Protein AF-A0A447TCE4-F1 (afdb_monomer)

Secondary structure (DSSP, 8-state):
-HHHHHHH-----TT-PPP--HHHHHHHHHHTTS---HHHHHHHHT-S--TTSHHHHHHHHHHHHHHHTT----GGGG-PPP-S-HHHHHHHHHHHHHHHHHHHTT-TTT-TTHHHHHHHHHHHHHHHHHHHHHHHHHHHHHHHHSS------------

Mean predicted aligned error: 10.13 Å

Structure (mmCIF, N/CA/C/O backbone):
data_AF-A0A447TCE4-F1
#
_entry.id   AF-A0A447TCE4-F1
#
loop_
_atom_site.group_PDB
_atom_site.id
_atom_site.type_symbol
_atom_site.label_atom_id
_atom_site.label_alt_id
_atom_site.label_comp_id
_atom_site.label_asym_id
_atom_site.label_entity_id
_atom_site.label_seq_id
_atom_site.pdbx_PDB_ins_code
_atom_site.Cartn_x
_atom_site.Cartn_y
_atom_site.Cartn_z
_atom_site.occupancy
_atom_site.B_iso_or_equiv
_atom_site.auth_seq_id
_atom_site.auth_comp_id
_atom_site.auth_asym_id
_atom_site.auth_atom_id
_atom_site.pdbx_PDB_model_num
ATOM 1 N N . MET A 1 1 ? 1.824 2.580 20.816 1.00 59.22 1 MET A N 1
ATOM 2 C CA . MET A 1 1 ? 1.222 1.346 21.379 1.00 59.22 1 MET A CA 1
ATOM 3 C C . MET A 1 1 ? 2.129 0.114 21.251 1.00 59.22 1 MET A C 1
ATOM 5 O O . MET A 1 1 ? 2.357 -0.566 22.246 1.00 59.22 1 MET A O 1
ATOM 9 N N . LEU A 1 2 ? 2.689 -0.174 20.069 1.00 62.41 2 LEU A N 1
ATOM 10 C CA . LEU A 1 2 ? 3.591 -1.322 19.846 1.00 62.41 2 LEU A CA 1
ATOM 11 C C . LEU A 1 2 ? 4.862 -1.294 20.713 1.00 62.41 2 LEU A C 1
ATOM 13 O O . LEU A 1 2 ? 5.289 -2.330 21.212 1.00 62.41 2 LEU A O 1
ATOM 17 N N . SER A 1 3 ? 5.399 -0.104 20.998 1.00 60.81 3 SER A N 1
ATOM 18 C CA . SER A 1 3 ? 6.532 0.073 21.916 1.00 60.81 3 SER A CA 1
ATOM 19 C C . SER A 1 3 ? 6.250 -0.403 23.347 1.00 60.81 3 SER A C 1
ATOM 21 O O . SER A 1 3 ? 7.174 -0.832 24.035 1.00 60.81 3 SER A O 1
ATOM 23 N N . LEU A 1 4 ? 4.993 -0.356 23.806 1.00 69.69 4 LEU A N 1
ATOM 24 C CA . LEU A 1 4 ? 4.599 -0.891 25.111 1.00 69.69 4 LEU A CA 1
ATOM 25 C C . LEU A 1 4 ? 4.512 -2.418 25.070 1.00 69.69 4 LEU A C 1
ATOM 27 O O . LEU A 1 4 ? 4.984 -3.060 26.000 1.00 69.69 4 LEU A O 1
ATOM 31 N N . PHE A 1 5 ? 3.986 -3.000 23.990 1.00 65.38 5 PHE A N 1
ATOM 32 C CA . PHE A 1 5 ? 3.921 -4.455 23.826 1.00 65.38 5 PHE A CA 1
ATOM 33 C C . PHE A 1 5 ? 5.314 -5.093 23.792 1.00 65.38 5 PHE A C 1
ATOM 35 O O . PHE A 1 5 ? 5.571 -6.013 24.561 1.00 65.38 5 PHE A O 1
ATOM 42 N N . THR A 1 6 ? 6.243 -4.558 22.993 1.00 65.25 6 THR A N 1
ATOM 43 C CA . THR A 1 6 ? 7.626 -5.067 22.921 1.00 65.25 6 THR A CA 1
ATOM 44 C C . THR A 1 6 ? 8.350 -4.995 24.267 1.00 65.25 6 THR A C 1
ATOM 46 O O . THR A 1 6 ? 9.176 -5.847 24.566 1.00 65.25 6 THR A O 1
ATOM 49 N N . LYS A 1 7 ? 8.035 -4.002 25.109 1.00 65.56 7 LYS A N 1
ATOM 50 C CA . LYS A 1 7 ? 8.642 -3.859 26.444 1.00 65.56 7 LYS A CA 1
ATOM 51 C C . LYS A 1 7 ? 8.105 -4.849 27.480 1.00 65.56 7 LYS A C 1
ATOM 53 O O . LYS A 1 7 ? 8.805 -5.122 28.446 1.00 65.56 7 LYS A O 1
ATOM 58 N N . HIS A 1 8 ? 6.882 -5.349 27.305 1.00 66.50 8 HIS A N 1
ATOM 59 C CA . HIS A 1 8 ? 6.219 -6.229 28.277 1.00 66.50 8 HIS A CA 1
ATOM 60 C C . HIS A 1 8 ? 6.055 -7.668 27.772 1.00 66.50 8 HIS A C 1
ATOM 62 O O . HIS A 1 8 ? 5.483 -8.499 28.477 1.00 66.50 8 HIS A O 1
ATOM 68 N N . ILE A 1 9 ? 6.536 -7.980 26.564 1.00 67.75 9 ILE A N 1
ATOM 69 C CA . ILE A 1 9 ? 6.505 -9.342 26.044 1.00 67.75 9 ILE A CA 1
ATOM 70 C C . ILE A 1 9 ? 7.575 -10.168 26.764 1.00 67.75 9 ILE A C 1
ATOM 72 O O . ILE A 1 9 ? 8.777 -9.962 26.614 1.00 67.75 9 ILE A O 1
ATOM 76 N N . ASN A 1 10 ? 7.117 -11.077 27.617 1.00 57.34 10 ASN A N 1
ATOM 77 C CA . ASN A 1 10 ? 7.984 -11.950 28.383 1.00 57.34 10 ASN A CA 1
ATOM 78 C C . ASN A 1 10 ? 8.282 -13.208 27.562 1.00 57.34 10 ASN A C 1
ATOM 80 O O . ASN A 1 10 ? 7.543 -14.190 27.621 1.00 57.34 10 ASN A O 1
ATOM 84 N N . VAL A 1 11 ? 9.322 -13.145 26.733 1.00 58.03 11 VAL A N 1
ATOM 85 C CA . VAL A 1 11 ? 9.770 -14.288 25.932 1.00 58.03 11 VAL A CA 1
ATOM 86 C C . VAL A 1 11 ? 10.848 -15.011 26.733 1.00 58.03 11 VAL A C 1
ATOM 88 O O . VAL A 1 11 ? 12.033 -14.735 26.600 1.00 58.03 11 VAL A O 1
ATOM 91 N N . HIS A 1 12 ? 10.431 -15.901 27.633 1.00 54.44 12 HIS A N 1
ATOM 92 C CA . HIS A 1 12 ? 11.325 -16.715 28.469 1.00 54.44 12 HIS A CA 1
ATOM 93 C C . HIS A 1 12 ? 12.070 -17.823 27.697 1.00 54.44 12 HIS A C 1
ATOM 95 O O . HIS A 1 12 ? 12.538 -18.783 28.302 1.00 54.44 12 HIS A O 1
ATOM 101 N N . ASP A 1 13 ? 12.169 -17.719 26.375 1.00 58.53 13 ASP A N 1
ATOM 102 C CA . ASP A 1 13 ? 12.652 -18.794 25.519 1.00 58.53 13 ASP A CA 1
ATOM 103 C C . ASP A 1 13 ? 13.747 -18.262 24.583 1.00 58.53 13 ASP A C 1
ATOM 105 O O . ASP A 1 13 ? 13.502 -17.387 23.748 1.00 58.53 13 ASP A O 1
ATOM 109 N N . GLU A 1 14 ? 14.973 -18.770 24.752 1.00 59.81 14 GLU A N 1
ATOM 110 C CA . GLU A 1 14 ? 16.190 -18.350 24.032 1.00 59.81 14 GLU A CA 1
ATOM 111 C C . GLU A 1 14 ? 16.092 -18.551 22.508 1.00 59.81 14 GLU A C 1
ATOM 113 O O . GLU A 1 14 ? 16.907 -18.021 21.751 1.00 59.81 14 GLU A O 1
ATOM 118 N N . PHE A 1 15 ? 15.073 -19.277 22.042 1.00 61.22 15 PHE A N 1
ATOM 119 C CA . PHE A 1 15 ? 14.826 -19.559 20.630 1.00 61.22 15 PHE A CA 1
ATOM 120 C C . PHE A 1 15 ? 13.906 -18.547 19.929 1.00 61.22 15 PHE A C 1
ATOM 122 O O . PHE A 1 15 ? 13.803 -18.573 18.701 1.00 61.22 15 PHE A O 1
ATOM 129 N N . PHE A 1 16 ? 13.263 -17.632 20.661 1.00 60.59 16 PHE A N 1
ATOM 130 C CA . PHE A 1 16 ? 12.326 -16.660 20.092 1.00 60.59 16 PHE A CA 1
ATOM 131 C C . PHE A 1 16 ? 12.863 -15.232 20.214 1.00 60.59 16 PHE A C 1
ATOM 133 O O . PHE A 1 16 ? 12.523 -14.479 21.125 1.00 60.59 16 PHE A O 1
ATOM 140 N N . LEU A 1 17 ? 13.681 -14.824 19.243 1.00 58.84 17 LEU A N 1
ATOM 141 C CA . LEU A 1 17 ? 14.034 -13.416 19.083 1.00 58.84 17 LEU A CA 1
ATOM 142 C C . LEU A 1 17 ? 12.863 -12.665 18.429 1.00 58.84 17 LEU A C 1
ATOM 144 O O . LEU A 1 17 ? 12.370 -13.108 17.386 1.00 58.84 17 LEU A O 1
ATOM 148 N N . PRO A 1 18 ? 12.426 -11.517 18.979 1.00 61.72 18 PRO A N 1
ATOM 149 C CA . PRO A 1 18 ? 11.496 -10.643 18.281 1.00 61.72 18 PRO A CA 1
ATOM 150 C C . PRO A 1 18 ? 12.078 -10.287 16.909 1.00 61.72 18 PRO A C 1
ATOM 152 O O . PRO A 1 18 ? 13.219 -9.827 16.816 1.00 61.72 18 PRO A O 1
ATOM 155 N N . ALA A 1 19 ? 11.306 -10.504 15.840 1.00 68.81 19 ALA A N 1
ATOM 156 C CA . ALA A 1 19 ? 11.665 -10.025 14.509 1.00 68.81 19 ALA A CA 1
ATOM 157 C C . ALA A 1 19 ? 11.981 -8.519 14.565 1.00 68.81 19 ALA A C 1
ATOM 159 O O . ALA A 1 19 ? 11.488 -7.815 15.443 1.00 68.81 19 ALA A O 1
ATOM 160 N N . ASN A 1 20 ? 12.794 -7.998 13.644 1.00 74.44 20 ASN A N 1
ATOM 161 C CA . ASN A 1 20 ? 13.065 -6.563 13.614 1.00 74.44 20 ASN A CA 1
ATOM 162 C C . ASN A 1 20 ? 11.756 -5.787 13.347 1.00 74.44 20 ASN A C 1
ATOM 164 O O . ASN A 1 20 ? 11.288 -5.729 12.213 1.00 74.44 20 ASN A O 1
ATOM 168 N N . LEU A 1 21 ? 11.174 -5.203 14.403 1.00 79.75 21 LEU A N 1
ATOM 169 C CA . LEU A 1 21 ? 9.901 -4.476 14.355 1.00 79.75 21 LEU A CA 1
ATOM 170 C C . LEU A 1 21 ? 10.073 -2.978 14.070 1.00 79.75 21 LEU A C 1
ATOM 172 O O . LEU A 1 21 ? 9.096 -2.246 14.175 1.00 79.75 21 LEU A O 1
ATOM 176 N N . SER A 1 22 ? 11.274 -2.492 13.743 1.00 83.06 22 SER A N 1
ATOM 177 C CA . SER A 1 22 ? 11.526 -1.046 13.595 1.00 83.06 22 SER A CA 1
ATOM 178 C C . SER A 1 22 ? 10.603 -0.383 12.565 1.00 83.06 22 SER A C 1
ATOM 180 O O . SER A 1 22 ? 9.884 0.548 12.920 1.00 83.06 22 SER A O 1
ATOM 182 N N . ASP A 1 23 ? 10.514 -0.931 11.350 1.00 83.12 23 ASP A N 1
ATOM 183 C CA . ASP A 1 23 ? 9.606 -0.426 10.306 1.00 83.12 23 ASP A CA 1
ATOM 184 C C . ASP A 1 23 ? 8.120 -0.503 10.739 1.00 83.12 23 ASP A C 1
ATOM 186 O O . ASP A 1 23 ? 7.303 0.343 10.372 1.00 83.12 23 ASP A O 1
ATOM 190 N N . GLN A 1 24 ? 7.741 -1.513 11.535 1.00 85.81 24 GLN A N 1
ATOM 191 C CA . GLN A 1 24 ? 6.377 -1.636 12.065 1.00 85.81 24 GLN A CA 1
ATOM 192 C C . GLN A 1 24 ? 6.099 -0.585 13.149 1.00 85.81 24 GLN A C 1
ATOM 194 O O . GLN A 1 24 ? 5.002 -0.028 13.203 1.00 85.81 24 GLN A O 1
ATOM 199 N N . MET A 1 25 ? 7.077 -0.318 14.016 1.00 87.06 25 MET A N 1
ATOM 200 C CA . MET A 1 25 ? 6.985 0.680 15.079 1.00 87.06 25 MET A CA 1
ATOM 201 C C . MET A 1 25 ? 6.879 2.095 14.511 1.00 87.06 25 MET A C 1
ATOM 203 O O . MET A 1 25 ? 6.053 2.857 15.001 1.00 87.06 25 MET A O 1
ATOM 207 N N . GLU A 1 26 ? 7.641 2.409 13.461 1.00 88.75 26 GLU A N 1
ATOM 208 C CA . GLU A 1 26 ? 7.585 3.695 12.752 1.00 88.75 26 GLU A CA 1
ATOM 209 C C . GLU A 1 26 ? 6.176 3.964 12.204 1.00 88.75 26 GLU A C 1
ATOM 211 O O . GLU A 1 26 ? 5.559 4.981 12.520 1.00 88.75 26 GLU A O 1
ATOM 216 N N . LYS A 1 27 ? 5.599 2.994 11.480 1.00 91.81 27 LYS A N 1
ATOM 217 C CA . LYS A 1 27 ? 4.209 3.088 11.004 1.00 91.81 27 LYS A CA 1
ATOM 218 C C . LYS A 1 27 ? 3.228 3.249 12.160 1.00 91.81 27 LYS A C 1
ATOM 220 O O . LYS A 1 27 ? 2.298 4.044 12.081 1.00 91.81 27 LYS A O 1
ATOM 225 N N . ALA A 1 28 ? 3.404 2.465 13.221 1.00 90.50 28 ALA A N 1
ATOM 226 C CA . ALA A 1 28 ? 2.490 2.458 14.354 1.00 90.50 28 ALA A CA 1
ATOM 227 C C . ALA A 1 28 ? 2.459 3.788 15.109 1.00 90.50 28 ALA A C 1
ATOM 229 O O . ALA A 1 28 ? 1.390 4.185 15.560 1.00 90.50 28 ALA A O 1
ATOM 230 N N . GLU A 1 29 ? 3.598 4.470 15.233 1.00 91.19 29 GLU A N 1
ATOM 231 C CA . GLU A 1 29 ? 3.679 5.780 15.880 1.00 91.19 29 GLU A CA 1
ATOM 232 C C . GLU A 1 29 ? 2.804 6.813 15.167 1.00 91.19 29 GLU A C 1
ATOM 234 O O . GLU A 1 29 ? 2.015 7.503 15.812 1.00 91.19 29 GLU A O 1
ATOM 239 N N . TRP A 1 30 ? 2.862 6.857 13.835 1.00 93.31 30 TRP A N 1
ATOM 240 C CA . TRP A 1 30 ? 2.002 7.741 13.052 1.00 93.31 30 TRP A CA 1
ATOM 241 C C .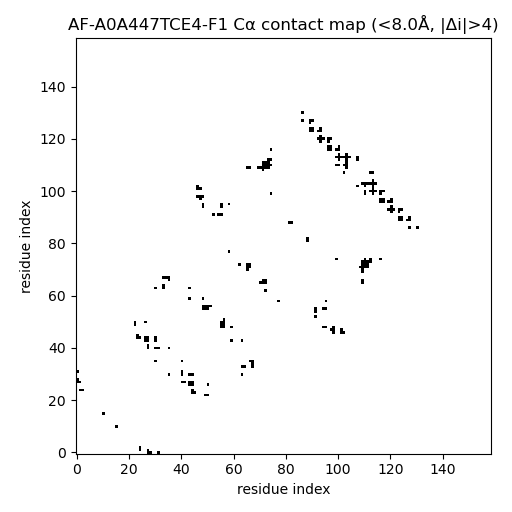 TRP A 1 30 ? 0.529 7.291 13.067 1.00 93.31 30 TRP A C 1
ATOM 243 O O . TRP A 1 30 ? -0.373 8.102 13.279 1.00 93.31 30 TRP A O 1
ATOM 253 N N . LEU A 1 31 ? 0.264 5.988 12.915 1.00 94.88 31 LEU A N 1
ATOM 254 C CA . LEU A 1 31 ? -1.097 5.427 12.923 1.00 94.88 31 LEU A CA 1
ATOM 255 C C . LEU A 1 31 ? -1.825 5.631 14.261 1.00 94.88 31 LEU A C 1
ATOM 257 O O . LEU A 1 31 ? -3.054 5.729 14.275 1.00 94.88 31 LEU A O 1
ATOM 261 N N . ASP A 1 32 ? -1.093 5.691 15.376 1.00 93.62 32 ASP A N 1
ATOM 262 C CA . ASP A 1 32 ? -1.638 5.953 16.713 1.00 93.62 32 ASP A CA 1
ATOM 263 C C . ASP A 1 32 ? -2.274 7.357 16.821 1.00 93.62 32 ASP A C 1
ATOM 265 O O . ASP A 1 32 ? -3.146 7.557 17.667 1.00 93.62 32 ASP A O 1
ATOM 269 N N . ALA A 1 33 ? -1.906 8.307 15.949 1.00 93.81 33 ALA A N 1
ATOM 270 C CA . ALA A 1 33 ? -2.493 9.650 15.906 1.00 93.81 33 ALA A CA 1
ATOM 271 C C . ALA A 1 33 ? -3.844 9.718 15.163 1.00 93.81 33 ALA A C 1
ATOM 273 O O . ALA A 1 33 ? -4.561 10.715 15.274 1.00 93.81 33 ALA A O 1
ATOM 274 N N . LEU A 1 34 ? -4.211 8.678 14.407 1.00 94.94 34 LEU A N 1
ATOM 275 C CA . LEU A 1 34 ? -5.459 8.640 13.645 1.00 94.94 34 LEU A CA 1
ATOM 276 C C . LEU A 1 34 ? -6.616 8.020 14.448 1.00 94.94 34 LEU A C 1
ATOM 278 O O . LEU A 1 34 ? -6.405 7.076 15.220 1.00 94.94 34 LEU A O 1
ATOM 282 N N . PRO A 1 35 ? -7.874 8.451 14.205 1.00 96.19 35 PRO A N 1
ATOM 283 C CA . PRO A 1 35 ? -9.066 7.878 14.831 1.00 96.19 35 PRO A CA 1
ATOM 284 C C . PRO A 1 35 ? -9.456 6.529 14.194 1.00 96.19 35 PRO A C 1
ATOM 286 O O . PRO A 1 35 ? -10.560 6.344 13.692 1.00 96.19 35 PRO A O 1
ATOM 289 N N . LEU A 1 36 ? -8.525 5.576 14.190 1.00 95.38 36 LEU A N 1
ATOM 290 C CA . LEU A 1 36 ? -8.706 4.215 13.685 1.00 95.38 36 LEU A CA 1
ATOM 291 C C . LEU A 1 36 ? -9.122 3.251 14.805 1.00 95.38 36 LEU A C 1
ATOM 293 O O . LEU A 1 36 ? -8.885 3.493 15.993 1.00 95.38 36 LEU A O 1
ATOM 297 N N . SER A 1 37 ? -9.702 2.108 14.440 1.00 95.06 37 SER A N 1
ATOM 298 C CA . SER A 1 37 ? -9.831 0.996 15.384 1.00 95.06 37 SER A CA 1
ATOM 299 C C . SER A 1 37 ? -8.453 0.392 15.688 1.00 95.06 37 SER A C 1
ATOM 301 O O . SER A 1 37 ? -7.498 0.547 14.923 1.00 95.06 37 SER A O 1
ATOM 303 N N . LEU A 1 38 ? -8.334 -0.334 16.803 1.00 92.75 38 LEU A N 1
ATOM 304 C CA . LEU A 1 38 ? -7.093 -1.047 17.116 1.00 92.75 38 LEU A CA 1
ATOM 305 C C . LEU A 1 38 ? -6.737 -2.080 16.033 1.00 92.75 38 LEU A C 1
ATOM 307 O O . LEU A 1 38 ? -5.577 -2.182 15.638 1.00 92.75 38 LEU A O 1
ATOM 311 N N . ALA A 1 39 ? -7.737 -2.810 15.535 1.00 94.25 39 ALA A N 1
ATOM 312 C CA . ALA A 1 39 ? -7.556 -3.799 14.478 1.00 94.25 39 ALA A CA 1
ATOM 313 C C . ALA A 1 39 ? -7.042 -3.159 13.177 1.00 94.25 39 ALA A C 1
ATOM 315 O O . ALA A 1 39 ? -6.155 -3.715 12.524 1.00 94.25 39 ALA A O 1
ATOM 316 N N . ASP A 1 40 ? -7.536 -1.966 12.834 1.00 95.94 40 ASP A N 1
ATOM 317 C CA . ASP A 1 40 ? -7.089 -1.246 11.643 1.00 95.94 40 ASP A CA 1
ATOM 318 C C . ASP A 1 40 ? -5.652 -0.745 11.800 1.00 95.94 40 ASP A C 1
ATOM 320 O O . ASP A 1 40 ? -4.833 -0.995 10.916 1.00 95.94 40 ASP A O 1
ATOM 324 N N . ARG A 1 41 ? -5.304 -0.118 12.937 1.00 95.25 41 ARG A N 1
ATOM 325 C CA . ARG A 1 41 ? -3.916 0.305 13.214 1.00 95.25 41 ARG A CA 1
ATOM 326 C C . ARG A 1 41 ? -2.946 -0.867 13.119 1.00 95.25 41 ARG A C 1
ATOM 328 O O . ARG A 1 41 ? -1.904 -0.760 12.476 1.00 95.25 41 ARG A O 1
ATOM 335 N N . TYR A 1 42 ? -3.307 -2.000 13.719 1.00 93.38 42 TYR A N 1
ATOM 336 C CA . TYR A 1 42 ? -2.496 -3.209 13.643 1.00 93.38 42 TYR A CA 1
ATOM 337 C C . TYR A 1 42 ? -2.334 -3.684 12.193 1.00 93.38 42 TYR A C 1
ATOM 339 O O . TYR A 1 42 ? -1.212 -3.919 11.747 1.00 93.38 42 TYR A O 1
ATOM 347 N N . THR A 1 43 ? -3.423 -3.734 11.425 1.00 95.81 43 THR A N 1
ATOM 348 C CA . THR A 1 43 ? -3.385 -4.164 10.021 1.00 95.81 43 THR A CA 1
ATOM 349 C C . THR A 1 43 ? -2.523 -3.246 9.153 1.00 95.81 43 THR A C 1
ATOM 351 O O . THR A 1 43 ? -1.692 -3.741 8.395 1.00 95.81 43 THR A O 1
ATOM 354 N N . PHE A 1 44 ? -2.648 -1.922 9.289 1.00 96.38 44 PHE A N 1
ATOM 355 C CA . PHE A 1 44 ? -1.800 -0.975 8.557 1.00 96.38 44 PHE A CA 1
ATOM 356 C C . PHE A 1 44 ? -0.328 -1.065 8.968 1.00 96.38 44 PHE A C 1
ATOM 358 O O . PHE A 1 44 ? 0.542 -0.980 8.103 1.00 96.38 44 PHE A O 1
ATOM 365 N N . SER A 1 45 ? -0.028 -1.312 10.249 1.00 94.88 45 SER A N 1
ATOM 366 C CA . SER A 1 45 ? 1.357 -1.502 10.707 1.00 94.88 45 SER A CA 1
ATOM 367 C C . SER A 1 45 ? 2.039 -2.701 10.030 1.00 94.88 45 SER A C 1
ATOM 369 O O . SER A 1 45 ? 3.242 -2.672 9.779 1.00 94.88 45 SER A O 1
ATOM 371 N N . LEU A 1 46 ? 1.258 -3.727 9.671 1.00 94.25 46 LEU A N 1
ATOM 372 C CA . LEU A 1 46 ? 1.716 -4.929 8.971 1.00 94.25 46 LEU A CA 1
ATOM 373 C C . LEU A 1 46 ? 1.745 -4.789 7.442 1.00 94.25 46 LEU A C 1
ATOM 375 O O . LEU A 1 46 ? 2.238 -5.692 6.766 1.00 94.25 46 LEU A O 1
ATOM 379 N N . CYS A 1 47 ? 1.213 -3.699 6.883 1.00 95.75 47 CYS A N 1
ATOM 380 C CA . CYS A 1 47 ? 1.149 -3.511 5.437 1.00 95.75 47 CYS A CA 1
ATOM 381 C C . CYS A 1 47 ? 2.568 -3.554 4.830 1.00 95.75 47 CYS A C 1
ATOM 383 O O . CYS A 1 47 ? 3.446 -2.822 5.315 1.00 95.75 47 CYS A O 1
ATOM 385 N N . PRO A 1 48 ? 2.824 -4.377 3.789 1.00 93.69 48 PRO A N 1
ATOM 386 C CA . PRO A 1 48 ? 4.152 -4.596 3.211 1.00 93.69 48 PRO A CA 1
ATOM 387 C C . PRO A 1 48 ? 4.571 -3.439 2.289 1.00 93.69 48 PRO A C 1
ATOM 389 O O . PRO A 1 48 ? 4.820 -3.611 1.100 1.00 93.69 48 PRO A O 1
ATOM 392 N N . ILE A 1 49 ? 4.635 -2.237 2.851 1.00 92.94 49 ILE A N 1
ATOM 393 C CA . ILE A 1 49 ? 4.998 -0.996 2.171 1.00 92.94 49 ILE A CA 1
ATOM 394 C C . ILE A 1 49 ? 6.172 -0.329 2.891 1.00 92.94 49 ILE A C 1
ATOM 396 O O . ILE A 1 49 ? 6.271 -0.402 4.117 1.00 92.94 49 ILE A O 1
ATOM 400 N N . SER A 1 50 ? 7.083 0.294 2.145 1.00 91.25 50 SER A N 1
ATOM 401 C CA . SER A 1 50 ? 8.224 1.005 2.729 1.00 91.25 50 SER A CA 1
ATOM 402 C C . SER A 1 50 ? 7.874 2.471 2.964 1.00 91.25 50 SER A C 1
ATOM 404 O O . SER A 1 50 ? 7.505 3.158 2.018 1.00 91.25 50 SER A O 1
ATOM 406 N N . THR A 1 51 ? 8.048 2.960 4.193 1.00 91.12 51 THR A N 1
ATOM 407 C CA . THR A 1 51 ? 7.915 4.388 4.546 1.00 91.12 51 THR A CA 1
ATOM 408 C C . THR A 1 51 ? 9.127 5.217 4.113 1.00 91.12 51 THR A C 1
ATOM 410 O O . THR A 1 51 ? 9.068 6.433 4.060 1.00 91.12 51 THR A O 1
ATOM 413 N N . LYS A 1 52 ? 10.227 4.571 3.704 1.00 91.00 52 LYS A N 1
ATOM 414 C CA . LYS A 1 52 ? 11.456 5.248 3.249 1.00 91.00 52 LYS A CA 1
ATOM 415 C C . LYS A 1 52 ? 11.324 5.854 1.847 1.00 91.00 52 LYS A C 1
ATOM 417 O O . LYS A 1 52 ? 12.185 6.624 1.430 1.00 91.00 52 LYS A O 1
ATOM 422 N N . ILE A 1 53 ? 10.291 5.465 1.097 1.00 90.62 53 ILE A N 1
ATOM 423 C CA . ILE A 1 53 ? 10.008 5.967 -0.250 1.00 90.62 53 ILE A CA 1
ATOM 424 C C . ILE A 1 53 ? 8.825 6.938 -0.139 1.00 90.62 53 ILE A C 1
ATOM 426 O O . ILE A 1 53 ? 7.711 6.471 0.100 1.00 90.62 53 ILE A O 1
ATOM 430 N N . PRO A 1 54 ? 9.008 8.253 -0.377 1.00 90.81 54 PRO A N 1
ATOM 431 C CA . PRO A 1 54 ? 7.963 9.254 -0.133 1.00 90.81 54 PRO A CA 1
ATOM 432 C C . PRO A 1 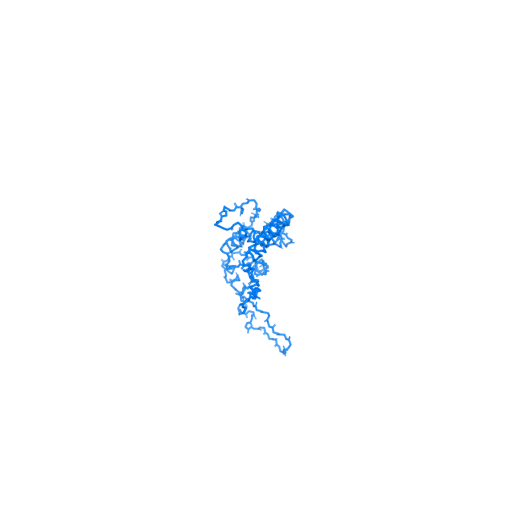54 ? 6.640 8.981 -0.859 1.00 90.81 54 PRO A C 1
ATOM 434 O O . PRO A 1 54 ? 5.567 9.215 -0.318 1.00 90.81 54 PRO A O 1
ATOM 437 N N . MET A 1 55 ? 6.694 8.447 -2.084 1.00 90.00 55 MET A N 1
ATOM 438 C CA . MET A 1 55 ? 5.488 8.067 -2.832 1.00 90.00 55 MET A CA 1
ATOM 439 C C . MET A 1 55 ? 4.675 6.986 -2.106 1.00 90.00 55 MET A C 1
ATOM 441 O O . MET A 1 55 ? 3.449 7.047 -2.077 1.00 90.00 55 MET A O 1
ATOM 445 N N . LEU A 1 56 ? 5.361 5.998 -1.532 1.00 93.06 56 LEU A N 1
ATOM 446 C CA . LEU A 1 56 ? 4.747 4.873 -0.836 1.00 93.06 56 LEU A CA 1
ATOM 447 C C . LEU A 1 56 ? 4.260 5.267 0.559 1.00 93.06 56 LEU A C 1
ATOM 449 O O . LEU A 1 56 ? 3.180 4.854 0.971 1.00 93.06 56 LEU A O 1
ATOM 453 N N . GLU A 1 57 ? 5.037 6.089 1.259 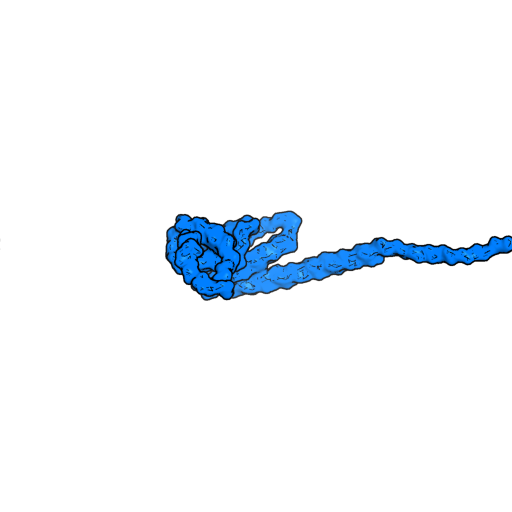1.00 93.62 57 GLU A N 1
ATOM 454 C CA . GLU A 1 57 ? 4.658 6.667 2.545 1.00 93.62 57 GLU A CA 1
ATOM 455 C C . GLU A 1 57 ? 3.382 7.510 2.416 1.00 93.62 57 GLU A C 1
ATOM 457 O O . GLU A 1 57 ? 2.404 7.259 3.118 1.00 93.62 57 GLU A O 1
ATOM 462 N N . ASN A 1 58 ? 3.343 8.433 1.448 1.00 92.69 58 ASN A N 1
ATOM 463 C CA . ASN A 1 58 ? 2.163 9.257 1.184 1.00 92.69 58 ASN A CA 1
ATOM 464 C C . ASN A 1 58 ? 0.938 8.405 0.838 1.00 92.69 58 ASN A C 1
ATOM 466 O O . ASN A 1 58 ? -0.150 8.668 1.343 1.00 92.69 58 ASN A O 1
ATOM 470 N N . ALA A 1 59 ? 1.111 7.353 0.030 1.00 94.00 59 ALA A N 1
ATOM 471 C CA . ALA A 1 59 ? 0.023 6.432 -0.280 1.00 94.00 59 ALA A CA 1
ATOM 472 C C . ALA A 1 59 ? -0.510 5.740 0.987 1.00 94.00 59 ALA A C 1
ATOM 474 O O . ALA A 1 59 ? -1.720 5.727 1.208 1.00 94.00 59 ALA A O 1
ATOM 475 N N . LEU A 1 60 ? 0.373 5.225 1.854 1.00 95.38 60 LEU A N 1
ATOM 476 C CA . LEU A 1 60 ? -0.022 4.619 3.129 1.00 95.38 60 LEU A CA 1
ATOM 477 C C . LEU A 1 60 ? -0.786 5.610 4.017 1.00 95.38 60 LEU A C 1
ATOM 479 O O . LEU A 1 60 ? -1.803 5.239 4.608 1.00 95.38 60 LEU A O 1
ATOM 483 N N . HIS A 1 61 ? -0.311 6.853 4.101 1.00 95.00 61 HIS A N 1
ATOM 484 C CA . HIS A 1 61 ? -0.959 7.893 4.890 1.00 95.00 61 HIS A CA 1
ATOM 485 C C . HIS A 1 61 ? -2.355 8.217 4.355 1.00 95.00 61 HIS A C 1
ATOM 487 O O . HIS A 1 61 ? -3.332 8.159 5.106 1.00 95.00 61 HIS A O 1
ATOM 493 N N . ASP A 1 62 ? -2.477 8.446 3.048 1.00 94.81 62 ASP A N 1
ATOM 494 C CA . ASP A 1 62 ? -3.757 8.710 2.392 1.00 94.81 62 ASP A CA 1
ATOM 495 C C . ASP A 1 62 ? -4.753 7.565 2.624 1.00 94.81 62 ASP A C 1
ATOM 497 O O . ASP A 1 62 ? -5.923 7.798 2.937 1.00 94.81 62 ASP A O 1
ATOM 501 N N . TRP A 1 63 ? -4.302 6.313 2.515 1.00 96.44 63 TRP A N 1
ATOM 502 C CA . TRP A 1 63 ? -5.121 5.121 2.752 1.00 96.44 63 TRP A CA 1
ATOM 503 C C . TRP A 1 63 ? -5.645 5.038 4.180 1.00 96.44 63 TRP A C 1
ATOM 505 O O . TRP A 1 63 ? -6.838 4.804 4.398 1.00 96.44 63 TRP A O 1
ATOM 515 N N . ALA A 1 64 ? -4.761 5.247 5.152 1.00 96.88 64 ALA A N 1
ATOM 516 C CA . ALA A 1 64 ? -5.119 5.232 6.559 1.00 96.88 64 ALA A CA 1
ATOM 517 C C . ALA A 1 64 ? -6.079 6.381 6.907 1.00 96.88 64 ALA A C 1
ATOM 519 O O . ALA A 1 64 ? -7.043 6.168 7.644 1.00 96.88 64 ALA A O 1
ATOM 520 N N . GLU A 1 65 ? -5.894 7.569 6.322 1.00 96.44 65 GLU A N 1
ATOM 521 C CA . GLU A 1 65 ? -6.828 8.686 6.479 1.00 96.44 65 GLU A CA 1
ATOM 522 C C . GLU A 1 65 ? -8.212 8.398 5.884 1.00 96.44 65 GLU A C 1
ATOM 524 O O . GLU A 1 65 ? -9.225 8.727 6.509 1.00 96.44 65 GLU A O 1
ATOM 529 N N . GLN A 1 66 ? -8.293 7.805 4.684 1.00 96.25 66 GLN A N 1
ATOM 530 C CA . GLN A 1 66 ? -9.590 7.430 4.104 1.00 96.25 66 GLN A CA 1
ATOM 531 C C . GLN A 1 66 ? -10.302 6.415 4.998 1.00 96.25 66 GLN A C 1
ATOM 533 O O . GLN A 1 66 ? -11.480 6.607 5.309 1.00 96.25 66 GLN A O 1
ATOM 538 N N . ARG A 1 67 ? -9.580 5.399 5.495 1.00 97.00 67 ARG A N 1
ATOM 539 C CA . ARG A 1 67 ? -10.132 4.422 6.443 1.00 97.00 67 ARG A CA 1
ATOM 540 C C . ARG A 1 67 ? -10.629 5.092 7.720 1.00 97.00 67 ARG A C 1
ATOM 542 O O . ARG A 1 67 ? -11.746 4.815 8.147 1.00 97.00 67 ARG A O 1
ATOM 549 N N . ALA A 1 68 ? -9.843 5.998 8.298 1.00 97.06 68 ALA A N 1
ATOM 550 C CA . ALA A 1 68 ? -10.207 6.733 9.509 1.00 97.06 68 ALA A CA 1
ATOM 551 C C . ALA A 1 68 ? -11.471 7.590 9.318 1.00 97.06 68 ALA A C 1
ATOM 553 O O . ALA A 1 68 ? -12.245 7.785 10.250 1.00 97.06 68 ALA A O 1
ATOM 554 N N . ARG A 1 69 ? -11.710 8.073 8.093 1.00 96.38 69 ARG A N 1
ATOM 555 C CA . ARG A 1 69 ? -12.920 8.814 7.706 1.00 96.38 69 ARG A CA 1
ATOM 556 C C . ARG A 1 69 ? -14.085 7.910 7.276 1.00 96.38 69 ARG A C 1
ATOM 558 O O . ARG A 1 69 ? -15.123 8.440 6.886 1.00 96.38 69 ARG A O 1
ATOM 565 N N . GLY A 1 70 ? -13.922 6.585 7.294 1.00 95.75 70 GLY A N 1
ATOM 566 C CA . GLY A 1 70 ? -14.926 5.630 6.812 1.00 95.75 70 GLY A CA 1
ATOM 567 C C . GLY A 1 70 ? -15.185 5.718 5.303 1.00 95.75 70 GLY A C 1
ATOM 568 O O . GLY A 1 70 ? -16.288 5.422 4.852 1.00 95.75 70 GLY A O 1
ATOM 569 N N . LYS A 1 71 ? -14.202 6.177 4.522 1.00 95.56 71 LYS A N 1
ATOM 570 C CA . 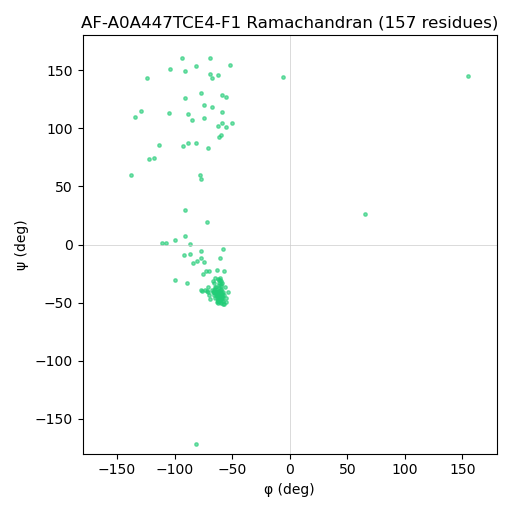LYS A 1 71 ? -14.306 6.373 3.070 1.00 95.56 71 LYS A CA 1
ATOM 571 C C . LYS A 1 71 ? -13.584 5.269 2.308 1.00 95.56 71 LYS A C 1
ATOM 573 O O . LYS A 1 71 ? -12.571 4.749 2.770 1.00 95.56 71 LYS A O 1
ATOM 578 N N . ALA A 1 72 ? -14.069 4.974 1.105 1.00 94.69 72 ALA A N 1
ATOM 579 C CA . ALA A 1 72 ? -13.339 4.152 0.150 1.00 94.69 72 ALA A CA 1
ATOM 580 C C . ALA A 1 72 ? -12.104 4.897 -0.390 1.00 94.69 72 ALA A C 1
ATOM 582 O O . ALA A 1 72 ? -12.117 6.117 -0.582 1.00 94.69 72 ALA A O 1
ATOM 583 N N . ALA A 1 73 ? -11.049 4.142 -0.675 1.00 94.06 73 ALA A N 1
ATOM 584 C CA . ALA A 1 73 ? -9.784 4.598 -1.228 1.00 94.06 73 ALA A CA 1
ATOM 585 C C . ALA A 1 73 ? -9.549 3.942 -2.603 1.00 94.06 73 ALA A C 1
ATOM 587 O O . ALA A 1 73 ? -8.742 3.021 -2.699 1.00 94.06 73 ALA A O 1
ATOM 588 N N . PRO A 1 74 ? -10.248 4.365 -3.674 1.00 90.50 74 PRO A N 1
ATOM 589 C CA . PRO A 1 74 ? -10.094 3.767 -4.999 1.00 90.50 74 PRO A CA 1
ATOM 590 C C . PRO A 1 74 ? -8.713 4.055 -5.607 1.00 90.50 74 PRO A C 1
ATOM 592 O O . PRO A 1 74 ? -8.167 5.155 -5.462 1.00 90.50 74 PRO A O 1
ATOM 595 N N . LEU A 1 75 ? -8.166 3.078 -6.328 1.00 86.19 75 LEU A N 1
ATOM 596 C CA . LEU A 1 75 ? -6.786 3.060 -6.822 1.00 86.19 75 LEU A CA 1
ATOM 597 C C . LEU A 1 75 ? -6.503 4.135 -7.887 1.00 86.19 75 LEU A C 1
ATOM 599 O O . LEU A 1 75 ? -5.406 4.689 -7.946 1.00 86.19 75 LEU A O 1
ATOM 603 N N . LEU A 1 76 ? -7.507 4.488 -8.698 1.00 68.38 76 LEU A N 1
ATOM 604 C CA . LEU A 1 76 ? -7.399 5.471 -9.791 1.00 68.38 76 LEU A CA 1
ATOM 605 C C . LEU A 1 76 ? -6.914 6.861 -9.343 1.00 68.38 76 LEU A C 1
ATOM 607 O O . LEU A 1 76 ? -6.371 7.609 -10.152 1.00 68.38 76 LEU A O 1
ATOM 611 N N . ARG A 1 77 ? -7.067 7.215 -8.061 1.00 59.12 77 ARG A N 1
ATOM 612 C CA . ARG A 1 77 ? -6.626 8.517 -7.533 1.00 59.12 77 ARG A CA 1
ATOM 613 C C . ARG A 1 77 ? -5.113 8.618 -7.295 1.00 59.12 77 ARG A C 1
ATOM 615 O O . ARG A 1 77 ? -4.652 9.701 -6.955 1.00 59.12 77 ARG A O 1
ATOM 622 N N . MET A 1 78 ? -4.351 7.533 -7.464 1.00 57.50 78 MET A N 1
ATOM 623 C CA . MET A 1 78 ? -2.959 7.433 -6.986 1.00 57.50 78 MET A CA 1
ATOM 624 C C . MET A 1 78 ? -1.891 7.479 -8.084 1.00 57.50 78 MET A C 1
ATOM 626 O O . MET A 1 78 ? -0.702 7.385 -7.786 1.00 57.50 78 MET A O 1
ATOM 630 N N . MET A 1 79 ? -2.272 7.636 -9.355 1.00 57.22 79 MET A N 1
ATOM 631 C CA . MET A 1 79 ? -1.308 7.682 -10.460 1.00 57.22 79 MET A CA 1
ATOM 632 C C . MET A 1 79 ? -0.680 9.079 -10.593 1.00 57.22 79 MET A C 1
ATOM 634 O O . MET A 1 79 ? -1.176 9.936 -11.320 1.00 57.22 79 MET A O 1
ATOM 638 N N . GLY A 1 80 ? 0.408 9.323 -9.858 1.00 55.47 80 GLY A N 1
ATOM 639 C CA . GLY A 1 80 ? 1.227 10.536 -9.968 1.00 55.47 80 GLY A CA 1
ATOM 640 C C . GLY A 1 80 ? 2.228 10.488 -11.130 1.00 55.47 80 GLY A C 1
ATOM 641 O O . GLY A 1 80 ? 2.666 9.417 -11.546 1.00 55.47 80 GLY A O 1
ATOM 642 N N . THR A 1 81 ? 2.616 11.656 -11.651 1.00 50.19 81 THR A N 1
ATOM 643 C CA . THR A 1 81 ? 3.553 11.814 -12.777 1.00 50.19 81 THR A CA 1
ATOM 644 C C . THR A 1 81 ? 5.001 11.538 -12.355 1.00 50.19 81 THR A C 1
ATOM 646 O O . THR A 1 81 ? 5.528 12.213 -11.470 1.00 50.19 81 THR A O 1
ATOM 649 N N . GLY A 1 82 ? 5.640 10.551 -12.990 1.00 49.66 82 GLY A N 1
ATOM 650 C CA . GLY A 1 82 ? 6.976 10.058 -12.643 1.00 49.66 82 GLY A CA 1
ATOM 651 C C . GLY A 1 82 ? 8.116 11.080 -12.774 1.00 49.66 82 GLY A C 1
ATOM 652 O O . GLY A 1 82 ? 8.124 11.938 -13.656 1.00 49.66 82 GLY A O 1
ATOM 653 N N . GLY A 1 83 ? 9.098 10.958 -11.874 1.00 55.03 83 GLY A N 1
ATOM 654 C CA . GLY A 1 83 ? 10.367 11.692 -11.895 1.00 55.03 83 GLY A CA 1
ATOM 655 C C . GLY A 1 83 ? 11.417 11.089 -12.845 1.00 55.03 83 GLY A C 1
ATOM 656 O O . GLY A 1 83 ? 11.143 10.170 -13.606 1.00 55.03 83 GLY A O 1
ATOM 657 N N . ARG A 1 84 ? 12.655 11.604 -12.778 1.00 59.84 84 ARG A N 1
ATOM 658 C CA . ARG A 1 84 ? 13.750 11.445 -13.769 1.00 59.84 84 ARG A CA 1
ATOM 659 C C . ARG A 1 84 ? 14.217 10.005 -14.114 1.00 59.84 84 ARG A C 1
ATOM 661 O O . ARG A 1 84 ? 15.071 9.882 -14.987 1.00 59.84 84 ARG A O 1
ATOM 668 N N . ASN A 1 85 ? 13.709 8.938 -13.479 1.00 84.75 85 ASN A N 1
ATOM 669 C CA . ASN A 1 85 ? 14.068 7.539 -13.777 1.00 84.75 85 ASN A CA 1
ATOM 670 C C . ASN A 1 85 ? 12.820 6.637 -13.864 1.00 84.75 85 ASN A C 1
ATOM 672 O O . ASN A 1 85 ? 12.197 6.326 -12.850 1.00 84.75 85 ASN A O 1
ATOM 676 N N . GLU A 1 86 ? 12.498 6.194 -15.081 1.00 87.50 86 GLU A N 1
ATOM 677 C CA . GLU A 1 86 ? 11.341 5.345 -15.388 1.00 87.50 86 GLU A CA 1
ATOM 678 C C . GLU A 1 86 ? 11.378 3.993 -14.662 1.00 87.50 86 GLU A C 1
ATOM 680 O O . GLU A 1 86 ? 10.355 3.555 -14.142 1.00 87.50 86 GLU A O 1
ATOM 685 N N . LEU A 1 87 ? 12.546 3.347 -14.575 1.00 90.81 87 LEU A N 1
ATOM 686 C CA . LEU A 1 87 ? 12.671 2.029 -13.945 1.00 90.81 87 LEU A CA 1
ATOM 687 C C . LEU A 1 87 ? 12.356 2.096 -12.446 1.00 90.81 87 LEU A C 1
ATOM 689 O O . LEU A 1 87 ? 11.567 1.299 -11.952 1.00 90.81 87 LEU A O 1
ATOM 693 N N . GLN A 1 88 ? 12.909 3.094 -11.749 1.00 90.38 88 GLN A N 1
ATOM 694 C CA . GLN A 1 88 ? 12.638 3.310 -10.324 1.00 90.38 88 GLN A CA 1
ATOM 695 C C . GLN A 1 88 ? 11.152 3.591 -10.077 1.00 90.38 88 GLN A C 1
ATOM 697 O O . GLN A 1 88 ? 10.554 3.042 -9.157 1.00 90.38 88 GLN A O 1
ATOM 702 N N . TYR A 1 89 ? 10.543 4.422 -10.928 1.00 90.25 89 TYR A N 1
ATOM 703 C CA . TYR A 1 89 ? 9.119 4.725 -10.833 1.00 90.25 89 TYR A CA 1
ATOM 704 C C . TYR A 1 89 ? 8.250 3.473 -11.012 1.00 90.25 89 TYR A C 1
ATOM 706 O O . TYR A 1 89 ? 7.288 3.285 -10.267 1.00 90.25 89 TYR A O 1
ATOM 714 N N . LEU A 1 90 ? 8.591 2.599 -11.964 1.00 92.06 90 LEU A N 1
ATOM 715 C CA . LEU A 1 90 ? 7.881 1.335 -12.161 1.00 92.06 90 LEU A CA 1
ATOM 716 C C . LEU A 1 90 ? 8.061 0.397 -10.965 1.00 92.06 90 LEU A C 1
ATOM 718 O O . LEU A 1 90 ? 7.081 -0.179 -10.502 1.00 92.06 90 LEU A O 1
ATOM 722 N N . GLU A 1 91 ? 9.274 0.273 -10.423 1.00 93.44 91 GLU A N 1
ATOM 723 C CA . GLU A 1 91 ? 9.531 -0.532 -9.222 1.00 93.44 91 GLU A CA 1
ATOM 724 C C . GLU A 1 91 ? 8.702 -0.057 -8.028 1.00 93.44 91 GLU A C 1
ATOM 726 O O . GLU A 1 91 ? 8.093 -0.866 -7.325 1.00 93.44 91 GLU A O 1
ATOM 731 N N . ASP A 1 92 ? 8.648 1.252 -7.804 1.00 93.25 92 ASP A N 1
ATOM 732 C CA . ASP A 1 92 ? 7.886 1.812 -6.695 1.00 93.25 92 ASP A CA 1
ATOM 733 C C . ASP A 1 92 ? 6.377 1.692 -6.945 1.00 93.25 92 ASP A C 1
ATOM 735 O O . ASP A 1 92 ? 5.633 1.357 -6.027 1.00 93.25 92 ASP A O 1
ATOM 739 N N . SER A 1 93 ? 5.917 1.846 -8.189 1.00 93.12 93 SER A N 1
ATOM 740 C CA . SER A 1 93 ? 4.512 1.611 -8.554 1.00 93.12 93 SER A CA 1
ATOM 741 C C . SER A 1 93 ? 4.112 0.149 -8.331 1.00 93.12 93 SER A C 1
ATOM 743 O O . SER A 1 93 ? 3.051 -0.125 -7.778 1.00 93.12 93 SER A O 1
ATOM 745 N N . CYS A 1 94 ? 4.987 -0.801 -8.672 1.00 95.06 94 CYS A N 1
ATOM 746 C CA . CYS A 1 94 ? 4.761 -2.225 -8.431 1.00 95.06 94 CYS A CA 1
ATOM 747 C C . CYS A 1 94 ? 4.597 -2.528 -6.931 1.00 95.06 94 CYS A C 1
ATOM 749 O O . CYS A 1 94 ? 3.642 -3.199 -6.534 1.00 95.06 94 CYS A O 1
ATOM 751 N N . LYS A 1 95 ? 5.467 -1.962 -6.078 1.00 95.38 95 LYS A N 1
ATOM 752 C CA . LYS A 1 95 ? 5.352 -2.074 -4.610 1.00 95.38 95 LYS A CA 1
ATOM 753 C C . LYS A 1 95 ? 4.048 -1.462 -4.093 1.00 95.38 95 LYS A C 1
ATOM 755 O O . LYS A 1 95 ? 3.411 -2.048 -3.219 1.00 95.38 95 LYS A O 1
ATOM 760 N N . LEU A 1 96 ? 3.641 -0.311 -4.636 1.00 95.69 96 LEU A N 1
ATOM 761 C CA . LEU A 1 96 ? 2.378 0.346 -4.289 1.00 95.69 96 LEU A CA 1
ATOM 762 C C . LEU A 1 96 ? 1.184 -0.561 -4.603 1.00 95.69 96 LEU A C 1
ATOM 764 O O . LEU A 1 96 ? 0.344 -0.781 -3.733 1.00 95.69 96 LEU A O 1
ATOM 768 N N . TYR A 1 97 ? 1.127 -1.126 -5.811 1.00 96.62 97 TYR A N 1
ATOM 769 C CA . TYR A 1 97 ? 0.045 -2.023 -6.221 1.00 96.62 97 TYR A CA 1
ATOM 770 C C . TYR A 1 97 ? -0.005 -3.301 -5.381 1.00 96.62 97 TYR A C 1
ATOM 772 O O . TYR A 1 97 ? -1.086 -3.715 -4.961 1.00 96.62 97 TYR A O 1
ATOM 780 N N . ALA A 1 98 ? 1.151 -3.888 -5.064 1.00 97.19 98 ALA A N 1
ATOM 781 C CA . ALA A 1 98 ? 1.232 -5.051 -4.184 1.00 97.19 98 ALA A CA 1
ATOM 782 C C . ALA A 1 98 ? 0.674 -4.751 -2.780 1.00 97.19 98 ALA A C 1
ATOM 784 O O . ALA A 1 98 ? -0.125 -5.523 -2.244 1.00 97.19 98 ALA A O 1
ATOM 785 N N . ALA A 1 99 ? 1.051 -3.608 -2.197 1.00 97.31 99 ALA A N 1
ATOM 786 C CA . ALA A 1 99 ? 0.556 -3.172 -0.894 1.00 97.31 99 ALA A CA 1
ATOM 787 C C . ALA A 1 99 ? -0.953 -2.872 -0.916 1.00 97.31 99 ALA A C 1
ATOM 789 O O . ALA A 1 99 ? -1.676 -3.278 -0.003 1.00 97.31 99 ALA A O 1
ATOM 790 N N . TYR A 1 100 ? -1.446 -2.228 -1.978 1.00 97.75 100 TYR A N 1
ATOM 791 C CA . TYR A 1 100 ? -2.874 -1.968 -2.153 1.00 97.75 100 TYR A CA 1
ATOM 792 C C . TYR A 1 100 ? -3.673 -3.274 -2.249 1.00 97.75 100 TYR A C 1
ATOM 794 O O . TYR A 1 100 ? -4.655 -3.445 -1.531 1.00 97.75 100 TYR A O 1
ATOM 802 N N . ALA A 1 101 ? -3.240 -4.229 -3.079 1.00 97.62 101 ALA A N 1
ATOM 803 C CA . ALA A 1 101 ? -3.899 -5.530 -3.206 1.00 97.62 101 ALA A CA 1
ATOM 804 C C . ALA A 1 101 ? -3.924 -6.293 -1.867 1.00 97.62 101 ALA A C 1
ATOM 806 O O . ALA A 1 101 ? -4.935 -6.898 -1.503 1.00 97.62 101 ALA A O 1
ATOM 807 N N . TRP A 1 102 ? -2.840 -6.209 -1.086 1.00 98.00 102 TRP A N 1
ATOM 808 C CA . TRP A 1 102 ? -2.758 -6.803 0.251 1.00 98.00 102 TRP A CA 1
ATOM 809 C C . TRP A 1 102 ? -3.793 -6.221 1.229 1.00 98.00 102 TRP A C 1
ATOM 811 O O . TRP A 1 102 ? -4.347 -6.966 2.048 1.00 98.00 102 TRP A O 1
ATOM 821 N N . LEU A 1 10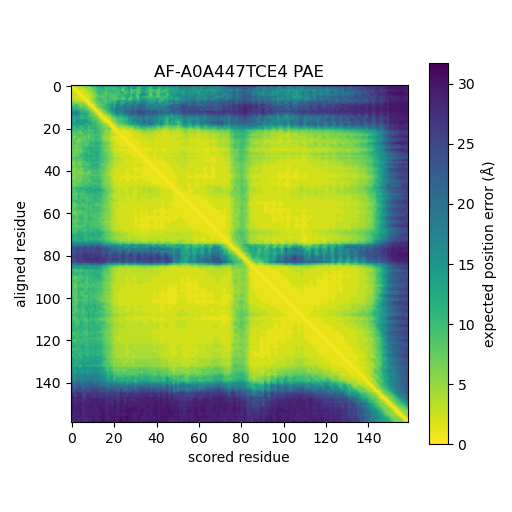3 ? -4.066 -4.913 1.138 1.00 97.94 103 LEU A N 1
ATOM 822 C CA . LEU A 1 103 ? -5.127 -4.240 1.894 1.00 97.94 103 LEU A CA 1
ATOM 823 C C . LEU A 1 103 ? -6.520 -4.579 1.347 1.00 97.94 103 LEU A C 1
ATOM 825 O O . LEU A 1 103 ? -7.417 -4.842 2.144 1.00 97.94 103 LEU A O 1
ATOM 829 N N . GLY A 1 104 ? -6.683 -4.673 0.023 1.00 97.50 104 GLY A N 1
ATOM 830 C CA . GLY A 1 104 ? -7.914 -5.116 -0.647 1.00 97.50 104 GLY A CA 1
ATOM 831 C C . GLY A 1 104 ? -8.417 -6.469 -0.154 1.00 97.50 104 GLY A C 1
ATOM 832 O O . GLY A 1 104 ? -9.599 -6.624 0.134 1.00 97.50 104 GLY A O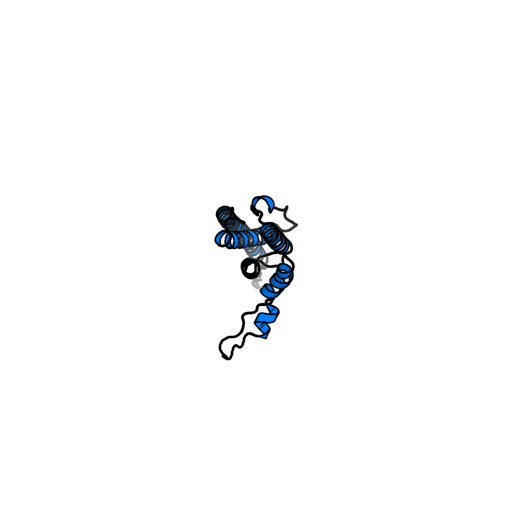 1
ATOM 833 N N . TYR A 1 105 ? -7.507 -7.421 0.069 1.00 97.19 105 TYR A N 1
ATOM 834 C CA . TYR A 1 105 ? -7.853 -8.727 0.638 1.00 97.19 105 TYR A CA 1
ATOM 835 C C . TYR A 1 105 ? -8.389 -8.655 2.083 1.00 97.19 105 TYR A C 1
ATOM 837 O O . TYR A 1 105 ? -9.159 -9.513 2.506 1.00 97.19 105 TYR A O 1
ATOM 845 N N . ARG A 1 106 ? -7.977 -7.653 2.871 1.00 96.81 106 ARG A N 1
ATOM 846 C CA . ARG A 1 106 ? -8.311 -7.538 4.308 1.00 96.81 106 ARG A CA 1
ATOM 847 C C . ARG A 1 106 ? -9.452 -6.573 4.595 1.00 96.81 106 ARG A C 1
ATOM 849 O O . ARG A 1 106 ? -10.151 -6.730 5.591 1.00 96.81 106 ARG A O 1
ATOM 856 N N . MET A 1 107 ? -9.598 -5.547 3.769 1.00 96.69 107 MET A N 1
ATOM 857 C CA . MET A 1 107 ? -10.526 -4.438 3.965 1.00 96.69 107 MET A CA 1
ATOM 858 C C . MET A 1 107 ? -11.208 -4.069 2.633 1.00 96.69 107 MET A C 1
ATOM 860 O O . MET A 1 107 ? -11.075 -2.926 2.189 1.00 96.69 107 MET A O 1
ATOM 864 N N . PRO A 1 108 ? -11.945 -4.998 1.994 1.00 96.25 108 PRO A N 1
ATOM 865 C CA . PRO A 1 108 ? -12.495 -4.799 0.647 1.00 96.25 108 PRO A CA 1
ATOM 866 C C . PRO A 1 108 ? -13.438 -3.589 0.546 1.00 96.25 108 PRO A C 1
ATOM 868 O O . PRO A 1 108 ? -13.414 -2.879 -0.451 1.00 96.25 108 PRO A O 1
ATOM 871 N N . GLU A 1 109 ? -14.183 -3.272 1.610 1.00 94.56 109 GLU A N 1
ATOM 872 C CA . GLU A 1 109 ? -15.048 -2.080 1.667 1.00 94.56 109 GLU A CA 1
ATOM 873 C C . GLU A 1 109 ? -14.269 -0.759 1.527 1.00 94.56 109 GLU A C 1
ATOM 875 O O . GLU A 1 109 ? -14.752 0.218 0.959 1.00 94.56 109 GLU A O 1
ATOM 880 N N . THR A 1 110 ? -13.046 -0.705 2.064 1.00 96.62 110 THR A N 1
ATOM 881 C CA . THR A 1 110 ? -12.184 0.483 1.970 1.00 96.62 110 THR A CA 1
ATOM 882 C C . THR A 1 110 ? -11.322 0.446 0.713 1.00 96.62 110 THR A C 1
ATOM 884 O O . THR A 1 110 ? -11.061 1.496 0.133 1.00 96.62 110 THR A O 1
ATOM 887 N N . PHE A 1 111 ? -10.907 -0.739 0.271 1.00 97.50 111 PHE A N 1
ATOM 888 C CA . PHE A 1 111 ? -10.011 -0.946 -0.866 1.00 97.50 111 PHE A CA 1
ATOM 889 C C . PHE A 1 111 ? -10.689 -1.840 -1.915 1.00 97.50 111 PHE A C 1
ATOM 891 O O . PHE A 1 111 ? -10.326 -3.012 -2.048 1.00 97.50 111 PHE A O 1
ATOM 898 N N . PRO A 1 112 ? -11.678 -1.308 -2.656 1.00 96.81 112 PRO A N 1
ATOM 899 C CA . PRO A 1 112 ? -12.493 -2.109 -3.571 1.00 96.81 112 PRO A CA 1
ATOM 900 C C . PRO A 1 112 ? -11.715 -2.594 -4.802 1.00 96.81 112 PRO A C 1
ATOM 902 O O . PRO A 1 112 ? -12.060 -3.609 -5.398 1.00 96.81 112 PRO A O 1
ATOM 905 N N . ASP A 1 113 ? -10.627 -1.913 -5.167 1.00 96.62 113 ASP A N 1
ATOM 906 C CA . ASP A 1 113 ? -9.902 -2.142 -6.420 1.00 96.62 113 ASP A CA 1
ATOM 907 C C . ASP A 1 113 ? -8.768 -3.181 -6.288 1.00 96.62 113 ASP A C 1
ATOM 909 O O . ASP A 1 113 ? -7.741 -3.089 -6.964 1.00 96.62 113 ASP A O 1
ATOM 913 N N . GLY A 1 114 ? -8.908 -4.157 -5.383 1.00 96.06 114 GLY A N 1
ATOM 914 C CA . GLY A 1 114 ? -7.853 -5.131 -5.071 1.00 96.06 114 GLY A CA 1
ATOM 915 C C . GLY A 1 114 ? -7.420 -5.978 -6.276 1.00 96.06 114 GLY A C 1
ATOM 916 O O . GLY A 1 114 ? -6.224 -6.138 -6.523 1.00 96.06 114 GLY A O 1
ATOM 917 N N . GLU A 1 115 ? -8.377 -6.464 -7.071 1.00 95.88 115 GLU A N 1
ATOM 918 C CA . GLU A 1 115 ? -8.102 -7.230 -8.297 1.00 95.88 115 GLU A CA 1
ATOM 919 C C . GLU A 1 115 ? -7.420 -6.367 -9.367 1.00 95.88 115 GLU A C 1
ATOM 921 O O . GLU A 1 115 ? -6.455 -6.792 -10.005 1.00 95.88 115 GLU A O 1
ATOM 926 N N . MET A 1 116 ? -7.867 -5.115 -9.523 1.00 95.56 116 MET A N 1
ATOM 927 C CA . MET A 1 116 ? -7.239 -4.167 -10.443 1.00 95.56 116 MET A CA 1
ATOM 928 C C . MET A 1 116 ? -5.793 -3.870 -10.033 1.00 95.56 116 MET A C 1
ATOM 930 O O . MET A 1 116 ? -4.909 -3.854 -10.890 1.00 95.56 116 MET A O 1
ATOM 934 N N . ALA A 1 117 ? -5.527 -3.699 -8.736 1.00 96.44 117 ALA A N 1
ATOM 935 C CA . ALA A 1 117 ? -4.170 -3.540 -8.227 1.00 96.44 117 ALA A CA 1
ATOM 936 C C . ALA A 1 117 ? -3.300 -4.765 -8.539 1.00 96.44 117 ALA A C 1
ATOM 938 O O . ALA A 1 117 ? -2.161 -4.609 -8.974 1.00 96.44 117 ALA A O 1
ATOM 939 N N . GLN A 1 118 ? -3.834 -5.981 -8.401 1.00 96.62 118 GLN A N 1
ATOM 940 C CA . GLN A 1 118 ? -3.101 -7.197 -8.754 1.00 96.62 118 GLN A CA 1
ATOM 941 C C . GLN A 1 118 ? -2.750 -7.249 -10.251 1.00 96.62 118 GLN A C 1
ATOM 943 O O . GLN A 1 118 ? -1.610 -7.557 -10.600 1.00 96.62 118 GLN A O 1
ATOM 948 N N . MET A 1 119 ? -3.685 -6.898 -11.139 1.00 96.81 119 MET A N 1
ATOM 949 C CA . MET A 1 119 ? -3.418 -6.833 -12.583 1.00 96.81 119 MET A CA 1
ATOM 950 C C . MET A 1 119 ? -2.354 -5.780 -12.923 1.00 96.81 119 MET A C 1
ATOM 952 O O . MET A 1 119 ? -1.424 -6.050 -13.687 1.00 96.81 119 MET A O 1
ATOM 956 N N . LEU A 1 120 ? -2.449 -4.591 -12.321 1.00 95.44 120 LEU A N 1
ATOM 957 C CA . LEU A 1 120 ? -1.474 -3.519 -12.523 1.00 95.44 120 LEU A CA 1
ATOM 958 C C . LEU A 1 120 ? -0.086 -3.908 -12.007 1.00 95.44 120 LEU A C 1
ATOM 960 O O . LEU A 1 120 ? 0.901 -3.667 -12.703 1.00 95.44 120 LEU A O 1
ATOM 964 N N . MET A 1 121 ? -0.003 -4.574 -10.853 1.00 95.25 121 MET A N 1
ATOM 965 C CA . MET A 1 121 ? 1.241 -5.124 -10.309 1.00 95.25 121 MET A CA 1
ATOM 966 C C . MET A 1 121 ? 1.919 -6.065 -11.313 1.00 95.25 121 MET A C 1
ATOM 968 O O . MET A 1 121 ? 3.099 -5.883 -11.611 1.00 95.25 121 MET A O 1
ATOM 972 N N . LEU A 1 122 ? 1.175 -7.022 -11.880 1.00 96.75 122 LEU A N 1
ATOM 973 C CA . LEU A 1 122 ? 1.706 -7.975 -12.862 1.00 96.75 122 LEU A CA 1
ATOM 974 C C . LEU A 1 122 ? 2.207 -7.265 -14.127 1.00 96.75 122 LEU A C 1
ATOM 976 O O . LEU A 1 122 ? 3.367 -7.430 -14.499 1.00 96.75 122 LEU A O 1
ATOM 980 N N . SER A 1 123 ? 1.385 -6.394 -14.721 1.00 95.44 123 SER A N 1
ATOM 981 C CA . SER A 1 123 ? 1.775 -5.635 -15.921 1.00 95.44 123 SER A CA 1
ATOM 982 C C . SER A 1 123 ? 3.004 -4.740 -15.694 1.00 95.44 123 SER A C 1
ATOM 984 O O . SER A 1 123 ? 3.861 -4.589 -16.566 1.00 95.44 123 SER A O 1
ATOM 986 N N . THR A 1 124 ? 3.128 -4.163 -14.494 1.00 93.69 124 THR A N 1
ATOM 987 C CA . THR A 1 124 ? 4.270 -3.322 -14.123 1.00 93.69 124 THR A CA 1
ATOM 988 C C . THR A 1 124 ? 5.528 -4.169 -13.949 1.00 93.69 124 THR A C 1
ATOM 990 O O . THR A 1 124 ? 6.591 -3.775 -14.425 1.00 93.69 124 THR A O 1
ATOM 993 N N . SER A 1 125 ? 5.407 -5.350 -13.333 1.00 95.31 125 SER A N 1
ATOM 994 C CA . SER A 1 125 ? 6.505 -6.313 -13.193 1.00 95.31 125 SER A CA 1
ATOM 995 C C . SER A 1 125 ? 7.063 -6.738 -14.552 1.00 95.31 125 SER A C 1
ATOM 997 O O . SER A 1 125 ? 8.270 -6.669 -14.768 1.00 95.31 125 SER A O 1
ATOM 999 N N . GLU A 1 126 ? 6.194 -7.089 -15.501 1.00 97.00 126 GLU A N 1
ATOM 1000 C CA . GLU A 1 126 ? 6.602 -7.465 -16.862 1.00 97.00 126 GLU A CA 1
ATOM 1001 C C . GLU A 1 126 ? 7.363 -6.332 -17.570 1.00 97.00 126 GLU A C 1
ATOM 1003 O O . GLU A 1 126 ? 8.366 -6.560 -18.254 1.00 97.00 126 GLU A O 1
ATOM 1008 N N . ARG A 1 127 ? 6.929 -5.080 -17.374 1.00 94.00 127 ARG A N 1
ATOM 1009 C CA . ARG A 1 127 ? 7.611 -3.906 -17.935 1.00 94.00 127 ARG A CA 1
ATOM 1010 C C . ARG A 1 127 ? 8.992 -3.682 -17.316 1.00 94.00 127 ARG A C 1
ATOM 1012 O O . ARG A 1 127 ? 9.930 -3.362 -18.049 1.00 94.00 127 ARG A O 1
ATOM 1019 N N . ILE A 1 128 ? 9.131 -3.857 -15.999 1.00 94.31 128 ILE A N 1
ATOM 1020 C CA . ILE A 1 128 ? 10.425 -3.794 -15.294 1.00 94.31 128 ILE A CA 1
ATOM 1021 C C . ILE A 1 128 ? 11.386 -4.830 -15.885 1.00 94.31 128 ILE A C 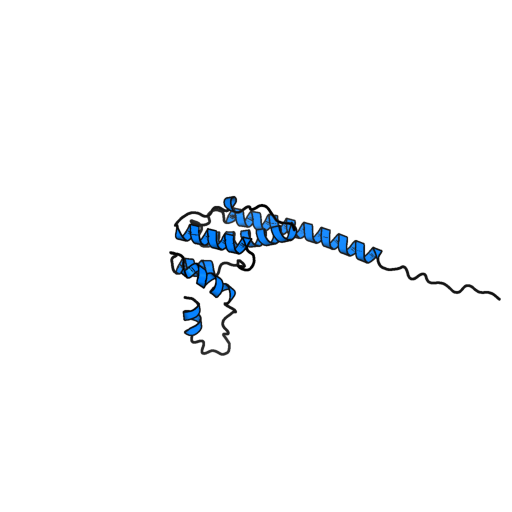1
ATOM 1023 O O . ILE A 1 128 ? 12.508 -4.481 -16.262 1.00 94.31 128 ILE A O 1
ATOM 1027 N N . ASP A 1 129 ? 10.931 -6.074 -16.043 1.00 95.75 129 ASP A N 1
ATOM 1028 C CA . ASP A 1 129 ? 11.743 -7.157 -16.597 1.00 95.75 129 ASP A CA 1
ATOM 1029 C C . ASP A 1 129 ? 12.222 -6.841 -18.019 1.00 95.75 129 ASP A C 1
ATOM 1031 O O . ASP A 1 129 ? 13.408 -7.004 -18.330 1.00 95.75 129 ASP A O 1
ATOM 1035 N N . GLY A 1 130 ? 11.340 -6.310 -18.872 1.00 95.00 130 GLY A N 1
ATOM 1036 C CA . GLY A 1 130 ? 11.698 -5.868 -20.221 1.00 95.00 130 GLY A CA 1
ATOM 1037 C C . GLY A 1 130 ? 12.790 -4.791 -20.228 1.00 95.00 130 GLY A C 1
ATOM 1038 O O . GLY A 1 130 ? 13.778 -4.903 -20.962 1.00 95.00 130 GLY A O 1
ATOM 1039 N N . LEU A 1 131 ? 12.670 -3.771 -19.372 1.00 92.12 131 LEU A N 1
ATOM 1040 C CA . LEU A 1 131 ? 13.674 -2.706 -19.253 1.00 92.12 131 LEU A CA 1
ATOM 1041 C C . LEU A 1 131 ? 15.024 -3.235 -18.746 1.00 92.12 131 LEU A C 1
ATOM 1043 O O . LEU A 1 131 ? 16.079 -2.867 -19.278 1.00 92.12 131 LEU A O 1
ATOM 1047 N N . LEU A 1 132 ? 15.009 -4.132 -17.757 1.00 93.44 132 LEU A N 1
ATOM 1048 C CA . LEU A 1 132 ? 16.217 -4.761 -17.224 1.00 93.44 132 LEU A CA 1
ATOM 1049 C C . LEU A 1 132 ? 16.922 -5.627 -18.274 1.00 93.44 132 LEU A C 1
ATOM 1051 O O . LEU A 1 132 ? 18.150 -5.578 -18.388 1.00 93.44 132 LEU A O 1
ATOM 1055 N N . GLN A 1 133 ? 16.175 -6.386 -19.081 1.00 94.19 133 GLN A N 1
ATOM 1056 C CA . GLN A 1 133 ? 16.738 -7.184 -20.175 1.00 94.19 133 GLN A CA 1
ATOM 1057 C C . GLN A 1 133 ? 17.461 -6.308 -21.206 1.00 94.19 133 GLN A C 1
ATOM 1059 O O . GLN A 1 133 ? 18.606 -6.604 -21.568 1.00 94.19 133 GLN A O 1
ATOM 1064 N N . VAL A 1 134 ? 16.842 -5.199 -21.627 1.00 91.56 134 VAL A N 1
ATOM 1065 C CA . VAL A 1 134 ? 17.448 -4.237 -22.564 1.00 91.56 134 VAL A CA 1
ATOM 1066 C C . VAL A 1 134 ? 18.723 -3.629 -21.974 1.00 91.56 134 VAL A C 1
ATOM 1068 O O . VAL A 1 134 ? 19.773 -3.637 -22.627 1.00 91.56 134 VAL A O 1
ATOM 1071 N N . GLN A 1 135 ? 18.675 -3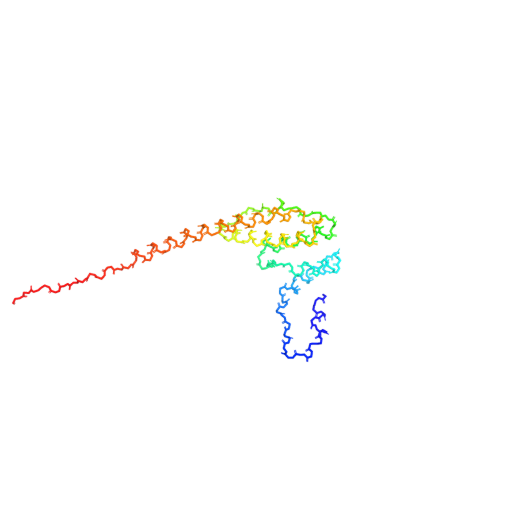.166 -20.721 1.00 89.44 135 GLN A N 1
ATOM 1072 C CA . GLN A 1 135 ? 19.832 -2.565 -20.053 1.00 89.44 135 GLN A CA 1
ATOM 1073 C C . GLN A 1 135 ? 20.993 -3.569 -19.907 1.00 89.44 135 GLN A C 1
ATOM 1075 O O . GLN A 1 135 ? 22.160 -3.234 -20.143 1.00 89.44 135 GLN A O 1
ATOM 1080 N N . ASN A 1 136 ? 20.690 -4.823 -19.568 1.00 91.25 136 ASN A N 1
ATOM 1081 C CA . ASN A 1 136 ? 21.682 -5.890 -19.432 1.00 91.25 136 ASN A CA 1
ATOM 1082 C C . ASN A 1 136 ? 22.312 -6.280 -20.778 1.00 91.25 136 ASN A C 1
ATOM 1084 O O . ASN A 1 136 ? 23.527 -6.501 -20.851 1.00 91.25 136 ASN A O 1
ATOM 1088 N N . ALA A 1 137 ? 21.524 -6.325 -21.856 1.00 90.81 137 ALA A N 1
ATOM 1089 C CA . ALA A 1 137 ? 22.026 -6.589 -23.203 1.00 90.81 137 ALA A CA 1
ATOM 1090 C C . ALA A 1 137 ? 22.998 -5.492 -23.677 1.00 90.81 137 ALA A C 1
ATOM 1092 O O . ALA A 1 137 ? 24.076 -5.794 -24.200 1.00 90.81 137 ALA A O 1
ATOM 1093 N N . GLN A 1 138 ? 22.668 -4.221 -23.424 1.00 88.19 138 GLN A N 1
ATOM 1094 C CA . GLN A 1 138 ? 23.533 -3.082 -23.747 1.00 88.19 138 GLN A CA 1
ATOM 1095 C C . GLN A 1 138 ? 24.854 -3.118 -22.961 1.00 88.19 138 GLN A C 1
ATOM 1097 O O . GLN A 1 138 ? 25.927 -2.997 -23.560 1.00 88.19 138 GLN A O 1
ATOM 1102 N N . LYS A 1 139 ? 24.808 -3.385 -21.645 1.00 86.38 139 LYS A N 1
ATOM 1103 C CA . LYS A 1 139 ? 26.011 -3.546 -20.801 1.00 86.38 139 LYS A CA 1
ATOM 1104 C C . LYS A 1 139 ? 26.930 -4.670 -21.303 1.00 86.38 139 LYS A C 1
ATOM 1106 O O . LYS A 1 139 ? 28.151 -4.506 -21.335 1.00 86.38 139 LYS A O 1
ATOM 1111 N N . ARG A 1 140 ? 26.363 -5.804 -21.738 1.00 83.00 140 ARG A N 1
ATOM 1112 C CA . ARG A 1 140 ? 27.126 -6.932 -22.311 1.00 83.00 140 ARG A CA 1
ATOM 1113 C C . ARG A 1 140 ? 27.812 -6.568 -23.631 1.00 83.00 140 ARG A C 1
ATOM 1115 O O . ARG A 1 140 ? 28.971 -6.934 -23.826 1.00 83.00 140 ARG A O 1
ATOM 1122 N N . LYS A 1 141 ? 27.132 -5.832 -24.518 1.00 77.88 141 LYS A N 1
ATOM 1123 C CA . LYS A 1 141 ? 27.708 -5.364 -25.792 1.00 77.88 141 LYS A CA 1
ATOM 1124 C C . LYS A 1 141 ? 28.851 -4.366 -25.567 1.00 77.88 141 LYS A C 1
ATOM 1126 O O . LYS A 1 141 ? 29.872 -4.471 -26.239 1.00 77.88 141 LYS A O 1
ATOM 1131 N N . GLY A 1 142 ? 28.720 -3.476 -24.579 1.00 74.25 142 GLY A N 1
ATOM 1132 C CA . GLY A 1 142 ? 29.779 -2.541 -24.181 1.00 74.25 142 GLY A CA 1
ATOM 1133 C C . GLY A 1 142 ? 31.064 -3.235 -23.709 1.00 74.25 142 GLY A C 1
ATOM 1134 O O . GLY A 1 142 ? 32.143 -2.889 -24.178 1.00 74.25 142 GLY A O 1
ATOM 1135 N N . ARG A 1 143 ? 30.960 -4.279 -22.867 1.00 68.62 143 ARG A N 1
ATOM 1136 C CA . ARG A 1 143 ? 32.132 -5.045 -22.378 1.00 68.62 143 ARG A CA 1
ATOM 1137 C C . ARG A 1 143 ? 32.866 -5.825 -23.471 1.00 68.62 143 ARG A C 1
ATOM 1139 O O . ARG A 1 143 ? 34.082 -5.948 -23.395 1.00 68.62 143 ARG A O 1
ATOM 1146 N N . ARG A 1 144 ? 32.156 -6.332 -24.486 1.00 60.97 144 ARG A N 1
ATOM 1147 C CA . ARG A 1 144 ? 32.782 -7.017 -25.636 1.00 60.97 144 ARG A CA 1
ATOM 1148 C C . ARG A 1 144 ? 33.512 -6.064 -26.589 1.00 60.97 144 ARG A C 1
ATOM 1150 O O . ARG A 1 144 ? 34.396 -6.510 -27.305 1.00 60.97 144 ARG A O 1
ATOM 1157 N N . GLY A 1 145 ? 33.159 -4.777 -26.608 1.00 58.41 145 GLY A N 1
ATOM 1158 C CA . GLY A 1 145 ? 33.842 -3.765 -27.425 1.00 58.41 145 GLY A CA 1
ATOM 1159 C C . GLY A 1 145 ? 35.105 -3.176 -26.786 1.00 58.41 145 GLY A C 1
ATOM 1160 O O . GLY A 1 145 ? 35.895 -2.549 -27.483 1.00 58.41 145 GLY A O 1
ATOM 1161 N N . SER A 1 146 ? 35.303 -3.366 -25.477 1.00 58.00 146 SER A N 1
ATOM 1162 C CA . SER A 1 146 ? 36.402 -2.769 -24.701 1.00 58.00 146 SER A CA 1
ATOM 1163 C C . SER A 1 146 ? 37.594 -3.701 -24.450 1.00 58.00 146 SER A C 1
ATOM 1165 O O . SER A 1 146 ? 38.509 -3.321 -23.726 1.00 58.00 146 SER A O 1
ATOM 1167 N N . GLU A 1 147 ? 37.600 -4.917 -24.998 1.00 51.19 147 GLU A N 1
ATOM 1168 C CA . GLU A 1 147 ? 38.736 -5.836 -24.880 1.00 51.19 147 GLU A CA 1
ATOM 1169 C C . GLU A 1 147 ? 39.759 -5.498 -25.984 1.00 51.19 147 GLU A C 1
ATOM 1171 O O . GLU A 1 147 ? 39.478 -5.734 -27.163 1.00 51.19 147 GLU A O 1
ATOM 1176 N N . PRO A 1 148 ? 40.924 -4.889 -25.672 1.00 53.00 148 PRO A N 1
ATOM 1177 C CA . PRO A 1 148 ? 41.899 -4.581 -26.702 1.00 53.00 148 PRO A CA 1
ATOM 1178 C C . PRO A 1 148 ? 42.440 -5.906 -27.228 1.00 53.00 148 PRO A C 1
ATOM 1180 O O . PRO A 1 148 ? 43.045 -6.682 -26.485 1.00 53.00 148 PRO A O 1
ATOM 1183 N N . ALA A 1 149 ? 42.220 -6.159 -28.519 1.00 57.16 149 ALA A N 1
ATOM 1184 C CA . ALA A 1 149 ? 42.864 -7.242 -29.239 1.00 57.16 149 ALA A CA 1
ATOM 1185 C C . ALA A 1 149 ? 44.370 -7.146 -28.971 1.00 57.16 149 ALA A C 1
ATOM 1187 O O . ALA A 1 149 ? 45.046 -6.252 -29.489 1.00 57.16 149 ALA A O 1
ATOM 1188 N N . ARG A 1 150 ? 44.895 -8.039 -28.122 1.00 57.66 150 ARG A N 1
ATOM 1189 C CA . ARG A 1 150 ? 46.334 -8.228 -27.952 1.00 57.66 150 ARG A CA 1
ATOM 1190 C C . ARG A 1 150 ? 46.868 -8.622 -29.325 1.00 57.66 150 ARG A C 1
ATOM 1192 O O . ARG A 1 150 ? 46.807 -9.785 -29.713 1.00 57.66 150 ARG A O 1
ATOM 1199 N N . ARG A 1 151 ? 47.337 -7.626 -30.083 1.00 53.78 151 ARG A N 1
ATOM 1200 C CA . ARG A 1 151 ? 48.137 -7.803 -31.292 1.00 53.78 151 ARG A CA 1
ATOM 1201 C C . ARG A 1 151 ? 49.340 -8.641 -30.882 1.00 53.78 151 ARG A C 1
ATOM 1203 O O . ARG A 1 151 ? 50.280 -8.130 -30.280 1.00 53.78 151 ARG A O 1
ATOM 1210 N N . GLY A 1 152 ? 49.281 -9.933 -31.186 1.00 50.8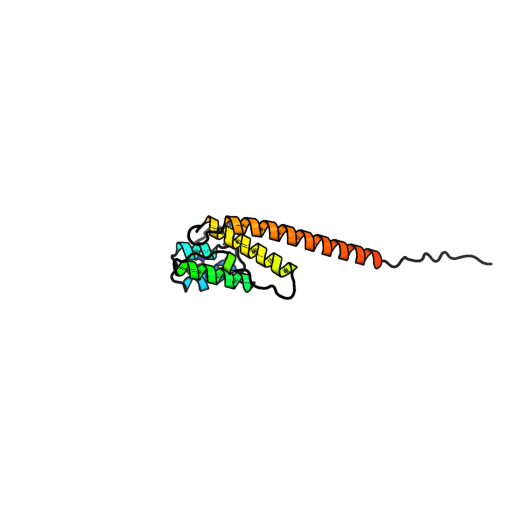4 152 GLY A N 1
ATOM 1211 C CA . GLY A 1 152 ? 50.446 -10.799 -31.221 1.00 50.84 152 GLY A CA 1
ATOM 1212 C C . GLY A 1 152 ? 51.396 -10.261 -32.281 1.00 50.84 152 GLY A C 1
ATOM 1213 O O . GLY A 1 152 ? 51.254 -10.564 -33.463 1.00 50.84 152 GLY A O 1
ATOM 1214 N N . GLY A 1 153 ? 52.332 -9.411 -31.861 1.00 50.47 153 GLY A N 1
ATOM 1215 C CA . GLY A 1 153 ? 53.486 -9.019 -32.656 1.00 50.47 153 GLY A CA 1
ATOM 1216 C C . GLY A 1 153 ? 54.429 -10.208 -32.755 1.00 50.47 153 GLY A C 1
ATOM 1217 O O . GLY A 1 153 ? 55.358 -10.332 -31.964 1.00 50.47 153 GLY A O 1
ATOM 1218 N N . GLY A 1 154 ? 54.147 -11.114 -33.693 1.00 48.41 154 GLY A N 1
ATOM 1219 C CA . GLY A 1 154 ? 55.062 -12.179 -34.077 1.00 48.41 154 GLY A CA 1
ATOM 1220 C C . GLY A 1 154 ? 56.367 -11.570 -34.579 1.00 48.41 154 GLY A C 1
ATOM 1221 O O . GLY A 1 154 ? 56.385 -10.882 -35.599 1.00 48.41 154 GLY A O 1
ATOM 1222 N N . GLY A 1 155 ? 57.448 -11.809 -33.836 1.00 49.31 155 GLY A N 1
ATOM 1223 C CA . GLY A 1 155 ? 58.806 -11.428 -34.203 1.00 49.31 155 GLY A CA 1
ATOM 1224 C C . GLY A 1 155 ? 59.209 -12.069 -35.529 1.00 49.31 155 GLY A C 1
ATOM 1225 O O . GLY A 1 155 ? 59.493 -13.263 -35.606 1.00 49.31 155 GLY A O 1
ATOM 1226 N N . GLY A 1 156 ? 59.215 -11.257 -36.585 1.00 50.25 156 GLY A N 1
ATOM 1227 C CA . GLY A 1 156 ? 59.717 -11.607 -37.905 1.00 50.25 156 GLY A CA 1
ATOM 1228 C C . GLY A 1 156 ? 61.214 -11.319 -38.034 1.00 50.25 156 GLY A C 1
ATOM 1229 O O . GLY A 1 156 ? 61.625 -10.167 -38.045 1.00 50.25 156 GLY A O 1
ATOM 1230 N N . ARG A 1 157 ? 61.981 -12.410 -38.147 1.00 53.94 157 ARG A N 1
ATOM 1231 C CA . ARG A 1 157 ? 63.329 -12.614 -38.726 1.00 53.94 157 ARG A CA 1
ATOM 1232 C C . ARG A 1 157 ? 64.017 -11.447 -39.459 1.00 53.94 157 ARG A C 1
ATOM 1234 O O . ARG A 1 157 ? 63.409 -10.845 -40.341 1.00 53.94 157 ARG A O 1
ATOM 1241 N N . ARG A 1 158 ? 65.351 -11.391 -39.297 1.00 49.50 158 ARG A N 1
ATOM 1242 C CA . ARG A 1 158 ? 66.454 -11.247 -40.301 1.00 49.50 158 ARG A CA 1
ATOM 1243 C C . ARG A 1 158 ? 67.659 -10.627 -39.567 1.00 49.50 158 ARG A C 1
ATOM 1245 O O . ARG A 1 158 ? 67.436 -9.788 -38.712 1.00 49.50 158 ARG A O 1
ATOM 1252 N N . ARG A 1 159 ? 68.924 -10.926 -39.830 1.00 50.78 159 ARG A N 1
ATOM 1253 C CA . ARG A 1 159 ? 69.662 -11.896 -40.644 1.00 50.78 159 ARG A CA 1
ATOM 1254 C C . ARG A 1 159 ? 71.094 -11.850 -40.110 1.00 50.78 159 ARG A C 1
ATOM 1256 O O . ARG A 1 159 ? 71.443 -10.792 -39.543 1.00 50.78 159 ARG A O 1
#

Solvent-accessible surface area (backbone atoms only — not comparable to full-atom values): 9393 Å² total; per-residue (Å²): 108,63,72,58,51,70,74,68,60,82,68,94,44,99,86,61,74,81,70,92,50,62,74,34,46,58,45,32,59,60,45,68,75,47,79,54,54,73,69,53,40,54,53,60,29,67,47,78,64,55,69,88,41,64,73,46,29,51,49,53,50,54,47,52,51,26,50,46,70,75,34,63,49,62,64,85,82,67,82,72,87,75,68,104,48,67,66,61,46,39,56,52,49,27,45,45,22,50,33,48,23,60,43,13,78,76,39,43,83,37,24,69,46,21,68,59,23,48,53,52,22,53,58,33,48,55,52,48,53,53,53,51,52,53,54,51,52,53,55,53,54,54,60,68,71,67,62,77,78,80,76,78,77,74,86,76,86,88,132

Foldseek 3Di:
DVVVVVVPPPPVDPPDDPDPLPQLVVQLVVLVPAQADPVLSNLLSPQQFGCVDVLRVVLSVVLSNCVSVVHADEPVVRDDDDDDDPLVVLVNLLRNLSSLLSVCVVPCSRRVCNVVSVVSNVVSVVVSVVVVVVVVVVVVVVVVVPDPPPPPPPDDDDD

pLDDT: mean 83.21, std 16.53, range [48.41, 98.0]

Organism: Chromobacterium violaceum (NCBI:txid536)

Sequence (159 aa):
MLSLFTKHINVHDEFFLPANLSDQMEKAEWLDALPLSLADRYTFSLCPISTKIPMLENALHDWAEQRARGKAAPLLRMMGTGGRNELQYLEDSCKLYAAYAWLGYRMPETFPDGEMAQMLMLSTSERIDGLLQVQNAQKRKGRRGSEPARRGGGGGRRR

Nearest PDB structures (foldseek):
  3ajm-assembly1_B  TM=4.078E-01  e=8.912E+00  Homo sapiens

Radius of gyration: 24.89 Å; Cα contacts (8 Å, |Δi|>4): 131; chains: 1; bounding box: 85×31×69 Å

InterPro domains:
  IPR022192 ATP-dependent RNA helicase SUV3, C-terminal domain [PF12513] (87-132)
  IPR041082 Suv3, C-terminal domain 1 [PF18147] (27-68)